Protein AF-A0A8C4SSK5-F1 (afdb_monomer_lite)

Radius of gyration: 13.12 Å; chains: 1; bounding box: 23×33×32 Å

Secondary structure (DSSP, 8-state):
-HHHHHHHHTSS-GGGEEEEE-SS-EEEEE-SSHHHHHHHHHHHHHHHHHHHHHT-

InterPro domains:
  IPR001849 Pleckstrin homology domain [PS50003] (1-49)
  IPR011993 PH-like domain superfamily [G3DSA:2.30.29.30] (1-49)
  IPR052212 Pleckstrin homology-like domain-containing protein [PTHR12156] (3-56)

Structure (mmCIF, N/CA/C/O backbone):
data_AF-A0A8C4SSK5-F1
#
_entry.id   AF-A0A8C4SSK5-F1
#
loop_
_atom_site.group_PDB
_atom_site.id
_atom_site.type_symbol
_atom_site.label_atom_id
_atom_site.label_alt_id
_atom_site.label_comp_id
_atom_site.label_asym_id
_atom_site.label_entity_id
_atom_site.label_seq_id
_atom_site.pdbx_PDB_ins_code
_atom_site.Cartn_x
_atom_site.Cartn_y
_atom_site.Cartn_z
_atom_site.occupancy
_atom_site.B_iso_or_equiv
_atom_site.auth_seq_id
_atom_site.auth_comp_id
_atom_site.auth_asym_id
_atom_site.auth_atom_id
_atom_site.pdbx_PDB_model_num
ATOM 1 N N . GLU A 1 1 ? 0.351 -16.830 13.840 1.00 48.28 1 GLU A N 1
ATOM 2 C CA . GLU A 1 1 ? 1.640 -16.315 13.323 1.00 48.28 1 GLU A CA 1
ATOM 3 C C . GLU A 1 1 ? 2.121 -16.947 12.014 1.00 48.28 1 GLU A C 1
ATOM 5 O O . GLU A 1 1 ? 2.618 -16.202 11.184 1.00 48.28 1 GLU A O 1
ATOM 10 N N . GLU A 1 2 ? 1.952 -18.252 11.760 1.00 52.81 2 GLU A N 1
ATOM 11 C CA . GLU A 1 2 ? 2.548 -18.898 10.568 1.00 52.81 2 GLU A CA 1
ATOM 12 C C . GLU A 1 2 ? 2.005 -18.456 9.193 1.00 52.81 2 GLU A C 1
ATOM 14 O O . GLU A 1 2 ? 2.743 -18.464 8.209 1.00 52.81 2 GLU A O 1
ATOM 19 N N . ASP A 1 3 ? 0.732 -18.071 9.097 1.00 59.62 3 ASP A N 1
ATOM 20 C CA . ASP A 1 3 ? 0.104 -17.716 7.812 1.00 59.62 3 ASP A CA 1
ATOM 21 C C . ASP A 1 3 ? 0.664 -16.409 7.217 1.00 59.62 3 ASP A C 1
ATOM 23 O O . ASP A 1 3 ? 0.824 -16.247 6.001 1.00 59.62 3 ASP A O 1
ATOM 27 N N . HIS A 1 4 ? 1.068 -15.496 8.105 1.00 61.97 4 HIS A N 1
ATOM 28 C CA . HIS A 1 4 ? 1.612 -14.203 7.728 1.00 61.97 4 HIS A CA 1
ATOM 29 C C . HIS A 1 4 ? 2.941 -14.346 6.972 1.00 61.97 4 HIS A C 1
ATOM 31 O O . HIS A 1 4 ? 3.110 -13.792 5.884 1.00 61.97 4 HIS A O 1
ATOM 37 N N . SER A 1 5 ? 3.848 -15.166 7.507 1.00 59.66 5 SER A N 1
ATOM 38 C CA . SER A 1 5 ? 5.167 -15.424 6.924 1.00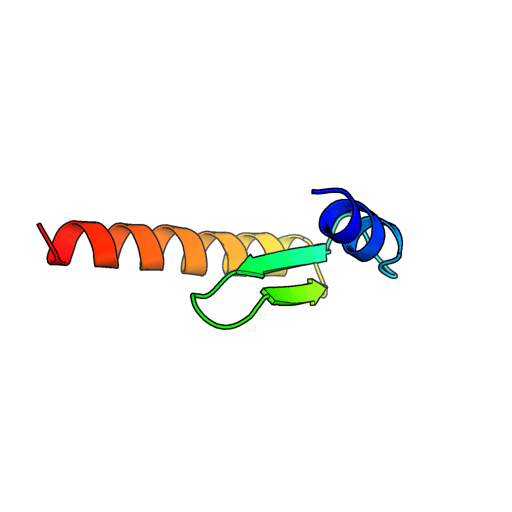 59.66 5 SER A CA 1
ATOM 39 C C . SER A 1 5 ? 5.085 -16.188 5.600 1.00 59.66 5 SER A C 1
ATOM 41 O O . SER A 1 5 ? 5.888 -15.935 4.699 1.00 59.66 5 SER A O 1
ATOM 43 N N . ARG A 1 6 ? 4.102 -17.087 5.437 1.00 61.25 6 ARG A N 1
ATOM 44 C CA . ARG A 1 6 ? 3.888 -17.838 4.184 1.00 61.25 6 ARG A CA 1
ATOM 45 C C . ARG A 1 6 ? 3.424 -16.938 3.039 1.00 61.25 6 ARG A C 1
ATOM 47 O O . ARG A 1 6 ? 3.908 -17.073 1.921 1.00 61.25 6 ARG A O 1
ATOM 54 N N . SER A 1 7 ? 2.546 -15.979 3.319 1.00 66.94 7 SER A N 1
ATOM 55 C CA . SER A 1 7 ? 2.019 -15.069 2.293 1.00 66.94 7 SER A CA 1
ATOM 56 C C . SER A 1 7 ? 3.077 -14.090 1.764 1.00 66.94 7 SER A C 1
ATOM 58 O O . SER A 1 7 ? 3.144 -13.841 0.563 1.00 66.94 7 SER A O 1
ATOM 60 N N . VAL A 1 8 ? 3.955 -13.579 2.635 1.00 74.38 8 VAL A N 1
ATOM 61 C CA . VAL A 1 8 ? 5.068 -12.702 2.221 1.00 74.38 8 VAL A CA 1
ATOM 62 C C . VAL A 1 8 ? 6.123 -13.482 1.431 1.00 74.38 8 VAL A C 1
ATOM 64 O O . VAL A 1 8 ? 6.580 -13.020 0.384 1.00 74.38 8 VAL A O 1
ATOM 67 N N . SER A 1 9 ? 6.475 -14.688 1.888 1.00 74.31 9 SER A N 1
ATOM 68 C CA . SER A 1 9 ? 7.458 -15.546 1.208 1.00 74.31 9 SER A CA 1
ATOM 69 C C . SER A 1 9 ? 6.962 -16.121 -0.123 1.00 74.31 9 SER A C 1
ATOM 71 O O . SER A 1 9 ? 7.776 -16.364 -1.008 1.00 74.31 9 SER A O 1
ATOM 73 N N . SER A 1 10 ? 5.647 -16.278 -0.303 1.00 84.06 10 SER A N 1
ATOM 74 C CA . SER A 1 10 ? 5.033 -16.688 -1.574 1.00 84.06 10 SER A CA 1
ATOM 75 C C . SER A 1 10 ? 4.839 -15.534 -2.568 1.00 84.06 10 SER A C 1
ATOM 77 O O . SER A 1 10 ? 4.361 -15.763 -3.682 1.00 84.06 10 SER A O 1
ATOM 79 N N . SER A 1 11 ? 5.141 -14.292 -2.185 1.00 86.00 11 SER A N 1
ATOM 80 C CA . SER A 1 11 ? 4.951 -13.150 -3.076 1.00 86.00 11 SER A CA 1
ATOM 81 C C . SER A 1 11 ? 5.950 -13.171 -4.245 1.00 86.00 11 SER A C 1
ATOM 83 O O . SER A 1 11 ? 7.076 -13.648 -4.090 1.00 86.00 11 SER A O 1
ATOM 85 N N . PRO A 1 12 ? 5.592 -12.605 -5.414 1.00 88.00 12 PRO A N 1
ATOM 86 C CA . PRO A 1 12 ? 6.510 -12.507 -6.551 1.00 88.00 12 PRO A CA 1
ATOM 87 C C . PRO A 1 12 ? 7.779 -11.701 -6.246 1.00 88.00 12 PRO A C 1
ATOM 89 O O . PRO A 1 12 ? 8.796 -11.874 -6.912 1.00 88.00 12 PRO A O 1
ATOM 92 N N . ASN A 1 13 ? 7.717 -10.802 -5.259 1.00 90.88 13 ASN A N 1
ATOM 93 C CA . ASN A 1 13 ? 8.858 -10.019 -4.809 1.00 90.88 13 ASN A CA 1
ATOM 94 C C . ASN A 1 13 ? 8.814 -9.830 -3.282 1.00 90.88 13 ASN A C 1
ATOM 96 O O . ASN A 1 13 ? 8.283 -8.822 -2.802 1.00 90.88 13 ASN A O 1
ATOM 100 N N . PRO A 1 14 ? 9.378 -10.775 -2.507 1.00 90.56 14 PRO A N 1
ATOM 101 C CA . PRO A 1 14 ? 9.322 -10.733 -1.047 1.00 90.56 14 PRO A CA 1
ATOM 102 C C . PRO A 1 14 ? 9.999 -9.502 -0.444 1.00 90.56 14 PRO A C 1
ATOM 104 O O . PRO A 1 14 ? 9.515 -8.972 0.549 1.00 90.56 14 PRO A O 1
ATOM 107 N N . ALA A 1 15 ? 11.069 -9.000 -1.068 1.00 91.44 15 ALA A N 1
ATOM 108 C CA . ALA A 1 15 ? 11.778 -7.810 -0.596 1.00 91.44 15 ALA A CA 1
ATOM 109 C C . ALA A 1 15 ? 10.946 -6.525 -0.728 1.00 91.44 15 ALA A C 1
ATOM 111 O O . ALA A 1 15 ? 11.173 -5.573 0.013 1.00 91.44 15 ALA A O 1
ATOM 112 N N . LEU A 1 16 ? 9.991 -6.499 -1.664 1.00 94.81 16 LEU A N 1
ATOM 113 C CA . LEU A 1 16 ? 9.082 -5.376 -1.892 1.00 94.81 16 LEU A CA 1
ATOM 114 C C . LEU A 1 16 ? 7.645 -5.665 -1.441 1.00 94.81 16 LEU A C 1
ATOM 116 O O . LEU A 1 16 ? 6.735 -4.912 -1.781 1.00 94.81 16 LEU A O 1
ATOM 120 N N . THR A 1 17 ? 7.430 -6.714 -0.648 1.00 94.44 17 THR A N 1
ATOM 121 C CA . THR A 1 17 ? 6.107 -7.065 -0.127 1.00 94.44 17 THR A CA 1
ATOM 122 C C . THR A 1 17 ? 5.980 -6.707 1.344 1.00 94.44 17 THR A C 1
ATOM 124 O O . THR A 1 17 ? 6.857 -7.009 2.147 1.00 94.44 17 THR A O 1
ATOM 127 N N . PHE A 1 18 ? 4.858 -6.098 1.716 1.00 92.69 18 PHE A N 1
ATOM 128 C CA . PHE A 1 18 ? 4.532 -5.783 3.102 1.00 92.69 18 PHE A CA 1
ATOM 129 C C . PHE A 1 18 ? 3.041 -5.959 3.372 1.00 92.69 18 PHE A C 1
ATOM 131 O O . PHE A 1 18 ? 2.231 -6.046 2.445 1.00 92.69 18 PHE A O 1
ATOM 138 N N . CYS A 1 19 ? 2.669 -6.019 4.651 1.00 92.62 19 CYS A N 1
ATOM 139 C CA . CYS A 1 19 ? 1.271 -6.063 5.048 1.00 92.62 19 CYS A CA 1
ATOM 140 C C . CYS A 1 19 ? 0.839 -4.821 5.811 1.00 92.62 19 CYS A C 1
ATOM 142 O O . CYS A 1 19 ? 1.620 -4.226 6.552 1.00 92.62 19 CYS A O 1
ATOM 144 N N . VAL A 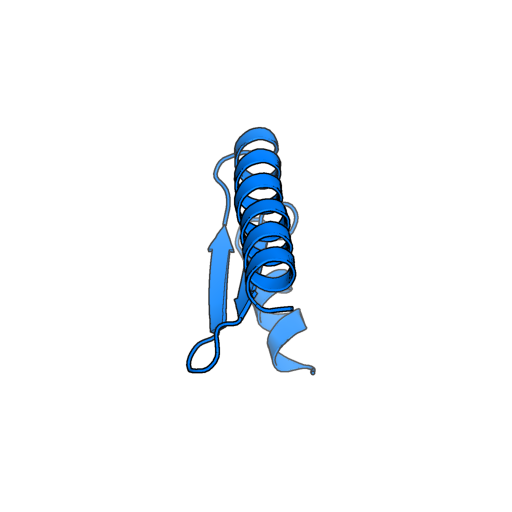1 20 ? -0.446 -4.509 5.706 1.00 91.50 20 VAL A N 1
ATOM 145 C CA . VAL A 1 20 ? -1.102 -3.511 6.547 1.00 91.50 20 VAL A CA 1
ATOM 146 C C . VAL A 1 20 ? -2.293 -4.166 7.218 1.00 91.50 20 VAL A C 1
ATOM 148 O O . VAL A 1 20 ? -3.185 -4.695 6.551 1.00 91.50 20 VAL A O 1
ATOM 151 N N . LYS A 1 21 ? -2.289 -4.149 8.550 1.00 90.12 21 LYS A N 1
ATOM 152 C CA . LYS A 1 21 ? -3.364 -4.690 9.376 1.00 90.12 21 LYS A CA 1
ATOM 153 C C . LYS A 1 21 ? -4.239 -3.546 9.875 1.00 90.12 21 LYS A C 1
ATOM 155 O O . LYS A 1 21 ? -3.776 -2.701 10.633 1.00 90.12 21 LYS A O 1
ATOM 160 N N . THR A 1 22 ? -5.499 -3.538 9.466 1.00 88.31 22 THR A N 1
ATOM 161 C CA . THR A 1 22 ? -6.547 -2.713 10.074 1.00 88.31 22 THR A CA 1
ATOM 162 C C . THR A 1 22 ? -7.313 -3.540 11.108 1.00 88.31 22 THR A C 1
ATOM 164 O O . THR A 1 22 ? -6.965 -4.693 11.375 1.00 88.31 22 THR A O 1
ATOM 167 N N . HIS A 1 23 ? -8.345 -2.965 11.727 1.00 88.06 23 HIS A N 1
ATOM 168 C CA . HIS A 1 23 ? -9.160 -3.685 12.712 1.00 88.06 23 HIS A CA 1
ATOM 169 C C . HIS A 1 23 ? -9.885 -4.887 12.091 1.00 88.06 23 HIS A C 1
ATOM 171 O O . HIS A 1 23 ? -9.912 -5.959 12.689 1.00 88.06 23 HIS A O 1
ATOM 177 N N . ASP A 1 24 ? -10.368 -4.735 10.856 1.00 91.50 24 ASP A N 1
ATOM 178 C CA . ASP A 1 24 ? -11.217 -5.736 10.204 1.00 91.50 24 ASP A CA 1
ATOM 179 C C . ASP A 1 24 ? -10.491 -6.571 9.148 1.00 91.50 24 ASP A C 1
ATOM 181 O O . ASP A 1 24 ? -11.014 -7.589 8.689 1.00 91.50 24 ASP A O 1
ATOM 185 N N . ARG A 1 25 ? -9.313 -6.129 8.682 1.00 91.25 25 ARG A N 1
ATOM 186 C CA . ARG A 1 25 ? -8.687 -6.728 7.501 1.00 91.25 25 ARG A CA 1
ATOM 187 C C . ARG A 1 25 ? -7.167 -6.648 7.499 1.00 91.25 25 ARG A C 1
ATOM 189 O O . ARG A 1 25 ? -6.564 -5.677 7.945 1.00 91.25 25 ARG A O 1
AT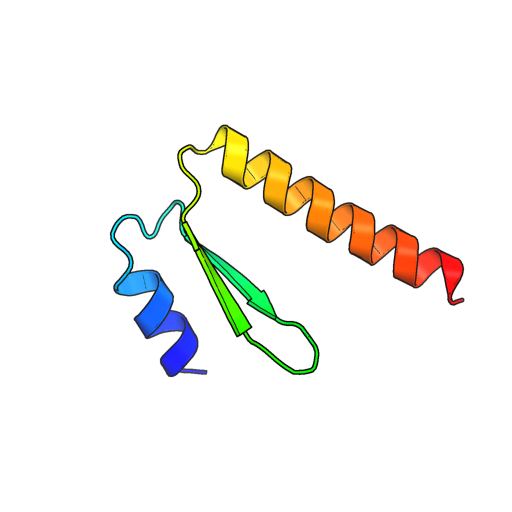OM 196 N N . LEU A 1 26 ? -6.560 -7.676 6.914 1.00 91.00 26 LEU A N 1
ATOM 197 C CA . LEU A 1 26 ? -5.148 -7.716 6.562 1.00 91.00 26 LEU A CA 1
ATOM 198 C C . LEU A 1 26 ? -4.997 -7.559 5.046 1.00 91.00 26 LEU A C 1
ATOM 200 O O . LEU A 1 26 ? -5.595 -8.315 4.280 1.00 91.00 26 LEU A O 1
ATOM 204 N N . TYR A 1 27 ? -4.205 -6.580 4.625 1.00 91.12 27 TYR A N 1
ATOM 205 C CA . TYR A 1 27 ? -3.855 -6.346 3.226 1.00 91.12 27 TYR A CA 1
ATOM 206 C C . TYR A 1 27 ? -2.406 -6.749 2.982 1.00 91.12 27 TYR A C 1
ATOM 208 O O . TYR A 1 27 ? -1.546 -6.423 3.796 1.00 91.12 27 TYR A O 1
ATOM 216 N N . TYR A 1 28 ? -2.137 -7.405 1.854 1.00 91.75 28 TYR A N 1
ATOM 217 C CA . TYR A 1 28 ? -0.790 -7.716 1.375 1.00 91.75 28 TYR A CA 1
ATOM 218 C C . TYR A 1 28 ? -0.528 -6.908 0.109 1.00 91.75 28 TYR A C 1
ATOM 220 O O . TYR A 1 28 ? -1.293 -6.998 -0.851 1.00 91.75 28 TYR A O 1
ATOM 228 N N . MET A 1 29 ? 0.525 -6.099 0.121 1.00 91.94 29 MET A N 1
ATOM 229 C CA . MET A 1 29 ? 0.851 -5.173 -0.958 1.00 91.94 29 MET A CA 1
ATOM 230 C C . MET A 1 29 ? 2.270 -5.421 -1.447 1.00 91.94 29 MET A C 1
ATOM 232 O O . MET A 1 29 ? 3.177 -5.627 -0.643 1.00 91.94 29 MET A O 1
ATOM 236 N N . VAL A 1 30 ? 2.450 -5.371 -2.766 1.00 94.31 30 VAL A N 1
ATOM 237 C CA . VAL A 1 30 ? 3.754 -5.470 -3.428 1.00 94.31 30 VAL A CA 1
ATOM 238 C C . VAL A 1 30 ? 4.068 -4.112 -4.043 1.00 94.31 30 VAL A C 1
ATOM 240 O O . VAL A 1 30 ? 3.337 -3.640 -4.913 1.00 94.31 30 VAL A O 1
ATOM 243 N N . ALA A 1 31 ? 5.131 -3.462 -3.581 1.00 95.50 31 ALA A N 1
ATOM 244 C CA . ALA A 1 31 ? 5.567 -2.185 -4.122 1.00 95.50 31 ALA A CA 1
ATOM 245 C C . ALA A 1 31 ? 6.259 -2.375 -5.486 1.00 95.50 31 ALA A C 1
ATOM 247 O O . ALA A 1 31 ? 6.995 -3.346 -5.676 1.00 95.50 31 ALA A O 1
ATOM 248 N N . PRO A 1 32 ? 6.083 -1.439 -6.435 1.00 95.31 32 PRO A N 1
ATOM 249 C CA . PRO A 1 32 ? 6.729 -1.523 -7.745 1.00 95.31 32 PRO A CA 1
ATOM 250 C C . PRO A 1 32 ? 8.231 -1.198 -7.697 1.00 95.31 32 PRO A C 1
ATOM 252 O O . PRO A 1 32 ? 8.959 -1.560 -8.617 1.00 95.31 32 PRO A O 1
ATOM 255 N N . SER A 1 33 ? 8.702 -0.516 -6.645 1.00 96.81 33 SER A N 1
ATOM 256 C CA . SER A 1 33 ? 10.116 -0.195 -6.432 1.00 96.81 33 SER A CA 1
ATOM 257 C C . SER A 1 33 ? 10.453 -0.024 -4.941 1.00 96.81 33 SER A C 1
ATOM 259 O O . SER A 1 33 ? 9.546 0.214 -4.130 1.00 96.81 33 SER A O 1
ATOM 261 N N . PRO A 1 34 ? 11.744 -0.103 -4.558 1.00 96.69 34 PRO A N 1
ATOM 262 C CA . PRO A 1 34 ? 12.189 0.197 -3.196 1.00 96.69 34 PRO A CA 1
ATOM 263 C C . PRO A 1 34 ? 11.826 1.616 -2.742 1.00 96.69 34 PRO A C 1
ATOM 265 O O . PRO A 1 34 ? 11.470 1.827 -1.588 1.00 96.69 34 PRO A O 1
ATOM 268 N N . GLU A 1 35 ? 11.886 2.598 -3.641 1.00 97.31 35 GLU A N 1
ATOM 269 C CA . GLU A 1 35 ? 11.562 3.999 -3.350 1.00 97.31 35 GLU A CA 1
ATOM 270 C C . GLU A 1 35 ? 10.084 4.142 -3.006 1.00 97.31 35 GLU A C 1
ATOM 272 O O . GLU A 1 35 ? 9.745 4.758 -1.999 1.00 97.31 35 GLU A O 1
ATOM 277 N N . ALA A 1 36 ? 9.212 3.510 -3.798 1.00 96.88 36 ALA A N 1
ATOM 278 C CA . ALA A 1 36 ? 7.783 3.502 -3.533 1.00 96.88 36 ALA A CA 1
ATOM 279 C C . ALA A 1 36 ? 7.473 2.834 -2.187 1.00 96.88 36 ALA A C 1
ATOM 281 O O . ALA A 1 36 ? 6.675 3.366 -1.423 1.00 96.88 36 ALA A O 1
ATOM 282 N N . MET A 1 37 ? 8.121 1.707 -1.864 1.00 96.06 37 MET A N 1
ATOM 283 C CA . MET A 1 37 ? 7.953 1.042 -0.566 1.00 96.06 37 MET A CA 1
ATOM 284 C C . MET A 1 37 ? 8.306 1.963 0.604 1.00 96.06 37 MET A C 1
ATOM 286 O O . MET A 1 37 ? 7.537 2.029 1.561 1.00 96.06 37 MET A O 1
ATOM 290 N N . ARG A 1 38 ? 9.443 2.668 0.529 1.00 95.19 38 ARG A N 1
ATOM 291 C CA . ARG A 1 38 ? 9.857 3.614 1.577 1.00 95.19 38 ARG A CA 1
ATOM 292 C C . ARG A 1 38 ? 8.801 4.699 1.771 1.00 95.19 38 ARG A C 1
ATOM 294 O O . ARG A 1 38 ? 8.331 4.874 2.883 1.00 95.19 38 ARG A O 1
ATOM 301 N N . ILE A 1 39 ? 8.345 5.324 0.682 1.00 96.81 39 ILE A N 1
ATOM 302 C CA . ILE A 1 39 ? 7.303 6.363 0.730 1.00 96.81 39 ILE A CA 1
ATOM 303 C C . ILE A 1 39 ? 6.010 5.824 1.362 1.00 96.81 39 ILE A C 1
ATOM 305 O O . ILE A 1 39 ? 5.429 6.477 2.225 1.00 96.81 39 ILE A O 1
ATOM 309 N N . TRP A 1 40 ? 5.555 4.634 0.952 1.00 95.19 40 TRP A N 1
ATOM 310 C CA . TRP A 1 40 ? 4.354 4.015 1.517 1.00 95.19 40 TRP A CA 1
ATOM 311 C C . TRP A 1 40 ? 4.489 3.749 3.016 1.00 95.19 40 TRP A C 1
ATOM 313 O O . TRP A 1 40 ? 3.566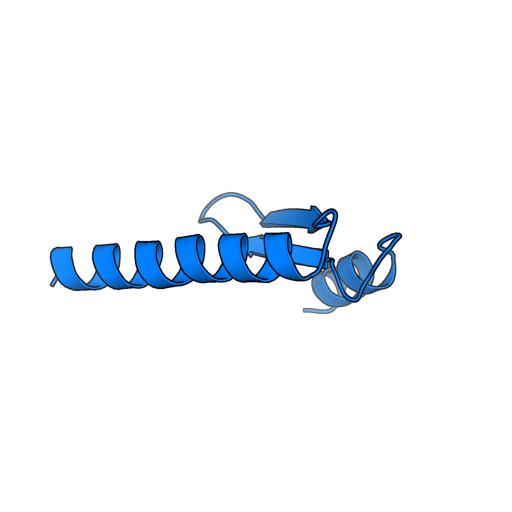 4.058 3.767 1.00 95.19 40 TRP A O 1
ATOM 323 N N . MET A 1 41 ? 5.623 3.199 3.454 1.00 94.31 41 MET A N 1
ATOM 324 C CA . MET A 1 41 ? 5.878 2.961 4.874 1.00 94.31 41 MET A CA 1
ATOM 325 C C . MET A 1 41 ? 5.935 4.264 5.666 1.00 94.31 41 MET A C 1
ATOM 327 O O . MET A 1 41 ? 5.268 4.358 6.694 1.00 94.31 41 MET A O 1
ATOM 331 N N . ASP A 1 42 ? 6.648 5.273 5.166 1.00 94.62 42 ASP A N 1
ATOM 332 C CA . ASP A 1 42 ? 6.769 6.576 5.821 1.00 94.62 42 ASP A CA 1
ATOM 333 C C . ASP A 1 42 ? 5.387 7.215 6.023 1.00 94.62 42 ASP A C 1
ATOM 335 O O . ASP A 1 42 ? 5.027 7.584 7.138 1.00 94.62 42 ASP A O 1
ATOM 339 N N . VAL A 1 43 ? 4.552 7.264 4.977 1.00 94.62 43 VAL A N 1
ATOM 340 C CA . VAL A 1 43 ? 3.198 7.841 5.065 1.00 94.62 43 VAL A CA 1
ATOM 341 C C . VAL A 1 43 ? 2.316 7.088 6.067 1.00 94.62 43 VAL A C 1
ATOM 343 O O . VAL A 1 43 ? 1.567 7.720 6.813 1.00 94.62 43 VAL A O 1
ATOM 346 N N . ILE A 1 44 ? 2.390 5.753 6.109 1.00 93.25 44 ILE A N 1
ATOM 347 C CA . ILE A 1 44 ? 1.576 4.940 7.025 1.00 93.25 44 ILE A CA 1
ATOM 348 C C . ILE A 1 44 ? 2.029 5.127 8.476 1.00 93.25 44 ILE A C 1
ATOM 350 O O . ILE A 1 44 ? 1.187 5.340 9.348 1.00 93.25 44 ILE A O 1
ATOM 354 N N . VAL A 1 45 ? 3.336 5.055 8.740 1.00 89.44 45 VAL A N 1
ATOM 355 C CA . VAL A 1 45 ? 3.892 5.177 10.095 1.00 89.44 45 VAL A CA 1
ATOM 356 C C . VAL A 1 45 ? 3.677 6.589 10.625 1.00 89.44 45 VAL A C 1
ATOM 358 O O . VAL A 1 45 ? 3.073 6.748 11.683 1.00 89.44 45 VAL A O 1
ATOM 361 N N . THR A 1 46 ? 4.05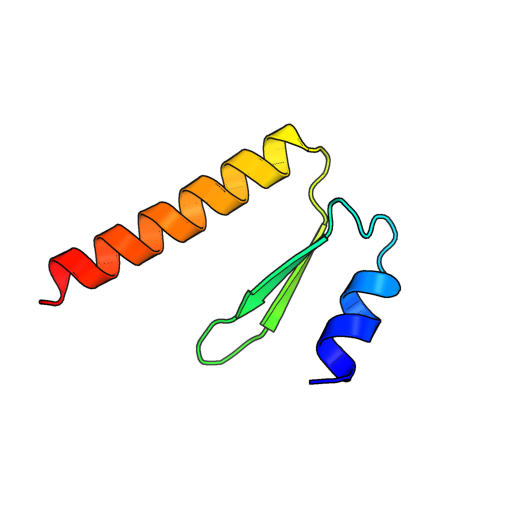6 7.616 9.861 1.00 91.00 46 THR A N 1
ATOM 362 C CA . THR A 1 46 ? 3.854 9.014 10.265 1.00 91.00 46 THR A CA 1
ATOM 363 C C . THR A 1 46 ? 2.369 9.347 10.425 1.00 91.00 46 THR A C 1
ATOM 365 O O . THR A 1 46 ? 1.989 10.034 11.371 1.00 91.00 46 THR A O 1
ATOM 368 N N . GLY A 1 47 ? 1.500 8.835 9.547 1.00 88.06 47 GLY A N 1
ATOM 369 C CA . GLY A 1 47 ? 0.052 9.006 9.682 1.00 88.06 47 GLY A CA 1
ATOM 370 C C . GLY A 1 47 ? -0.508 8.373 10.962 1.00 88.06 47 GLY A C 1
ATOM 371 O O . GLY A 1 47 ? -1.333 8.986 11.642 1.00 88.06 47 GLY A O 1
ATOM 372 N N . ALA A 1 48 ? -0.040 7.175 11.321 1.00 87.38 48 ALA A N 1
ATOM 373 C CA . ALA A 1 48 ? -0.439 6.495 12.551 1.00 87.38 48 ALA A CA 1
ATOM 374 C C . ALA A 1 48 ? 0.067 7.221 13.810 1.00 87.38 48 ALA A C 1
ATOM 376 O O . ALA A 1 48 ? -0.689 7.368 14.768 1.00 87.38 48 ALA A O 1
ATOM 377 N N . GLU A 1 49 ? 1.308 7.711 13.797 1.00 81.81 49 GLU A N 1
ATOM 378 C CA . GLU A 1 49 ? 1.893 8.497 14.891 1.00 81.81 49 GLU A CA 1
ATOM 379 C C . GLU A 1 49 ? 1.175 9.838 15.095 1.00 81.81 49 GLU A C 1
ATOM 381 O O . GLU A 1 49 ? 0.920 10.243 16.228 1.00 81.81 49 GLU A O 1
ATOM 386 N N . GLY A 1 50 ? 0.783 10.515 14.013 1.00 74.25 50 GLY A N 1
ATOM 387 C CA . GLY A 1 50 ? -0.044 11.717 14.109 1.00 74.25 50 GLY A CA 1
ATOM 388 C C . GLY A 1 50 ? -1.407 11.418 14.741 1.00 74.25 50 GLY A C 1
ATOM 389 O O . GLY A 1 50 ? -1.858 12.144 15.623 1.00 74.25 50 GLY A O 1
ATOM 390 N N . TYR A 1 51 ? -2.054 10.319 14.346 1.00 64.69 51 TYR A N 1
ATOM 391 C CA . TYR A 1 51 ? -3.354 9.929 14.899 1.00 64.69 51 TYR A CA 1
ATOM 392 C C . TYR A 1 51 ? -3.291 9.606 16.402 1.00 64.69 51 TYR A C 1
ATOM 394 O O . TYR A 1 51 ? -4.184 10.011 17.144 1.00 64.69 51 TYR A O 1
ATOM 402 N N . THR A 1 52 ? -2.232 8.940 16.879 1.00 66.62 52 THR A N 1
ATOM 403 C CA . THR A 1 52 ? -2.053 8.683 18.319 1.00 66.62 52 THR A CA 1
ATOM 404 C C . THR A 1 52 ? -1.758 9.957 19.111 1.00 66.62 52 THR A C 1
ATOM 406 O O . THR A 1 52 ? -2.252 10.087 20.227 1.00 66.62 52 THR A O 1
ATOM 409 N N . GLN A 1 53 ? -1.028 10.920 18.538 1.00 59.66 53 GLN A N 1
ATOM 410 C CA . GLN A 1 53 ? -0.761 12.217 19.175 1.00 59.66 53 GLN A CA 1
ATOM 411 C C . GLN A 1 53 ? -2.007 13.105 19.310 1.00 59.66 53 GLN A C 1
ATOM 413 O O . GLN A 1 53 ? -2.097 13.861 20.270 1.00 59.66 53 GLN A O 1
ATOM 418 N N . PHE A 1 54 ? -2.972 13.019 18.386 1.00 56.59 54 PHE A N 1
ATOM 419 C CA . PHE A 1 54 ? -4.228 13.784 18.460 1.00 56.59 54 PHE A CA 1
ATOM 420 C C . PHE A 1 54 ? -5.298 13.158 19.372 1.00 56.59 54 PHE A C 1
ATOM 422 O O . PHE A 1 54 ? -6.274 13.828 19.704 1.00 56.59 54 PHE A O 1
ATOM 429 N N . MET A 1 55 ? -5.156 11.884 19.749 1.00 55.97 55 MET A N 1
ATOM 430 C CA . MET A 1 55 ? -6.115 11.161 20.599 1.00 55.97 55 MET A CA 1
ATOM 431 C C . MET A 1 55 ? -5.698 11.055 22.075 1.00 55.97 55 MET A C 1
ATOM 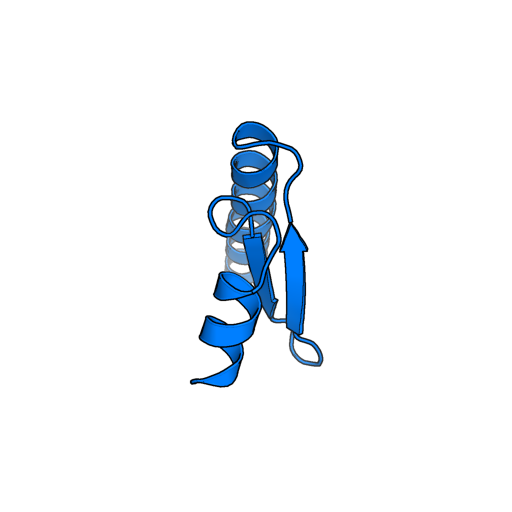433 O O . MET A 1 55 ? -6.351 10.337 22.835 1.00 55.97 55 MET A O 1
ATOM 437 N N . ASN A 1 56 ? -4.634 11.750 22.479 1.00 47.69 56 ASN A N 1
ATOM 438 C CA . ASN A 1 56 ? -4.149 11.835 23.859 1.00 47.69 56 ASN A CA 1
ATOM 439 C C . ASN A 1 56 ? -4.233 13.273 24.385 1.00 47.69 56 ASN A C 1
ATOM 441 O O . ASN A 1 56 ? -4.213 13.437 25.623 1.00 47.69 56 ASN A O 1
#

Sequence (56 aa):
EEDHSRSVSSSPNPALTFCVKTHDRLYYMVAPSPEAMRIWMDVIVTGAEGYTQFMN

Organism: Erpetoichthys calabaricus (NCBI:txid27687)

Foldseek 3Di:
DVVQVVVLVPDPDNVQWDWDDDPVDIDIDGAPDPVRSVVVVCCVVVVVVVVVVVVD

pLDDT: mean 83.34, std 14.78, range [47.69, 97.31]